Protein AF-A0A971E6X2-F1 (afdb_monomer_lite)

Foldseek 3Di:
DPPDDDDDPDDDPVRVVVLVPDPDPVSVVVVVVVVVVVCCVPPNPDDDDDDDDPPDLADDAQDPPDPSGNVD

Structure (mmCIF, N/CA/C/O backbone):
data_AF-A0A971E6X2-F1
#
_entry.id   AF-A0A971E6X2-F1
#
loop_
_atom_site.group_PDB
_atom_site.id
_atom_site.type_symbol
_atom_site.label_atom_id
_atom_site.label_alt_id
_atom_site.label_comp_id
_atom_site.label_asym_id
_atom_site.label_entity_id
_atom_site.label_seq_id
_atom_site.pdbx_PDB_ins_code
_atom_site.Cartn_x
_atom_site.Cartn_y
_atom_site.Cartn_z
_atom_site.occupancy
_atom_site.B_iso_or_equiv
_atom_site.auth_seq_id
_atom_site.auth_comp_id
_atom_site.auth_asym_id
_atom_site.auth_atom_id
_atom_site.pdbx_PDB_model_num
ATOM 1 N N . MET A 1 1 ? -10.388 4.830 21.963 1.00 47.25 1 MET A N 1
ATOM 2 C CA . MET A 1 1 ? -11.756 4.774 21.382 1.00 47.25 1 MET A CA 1
ATOM 3 C C . MET A 1 1 ? -12.340 3.367 21.518 1.00 47.25 1 MET A C 1
ATOM 5 O O . MET A 1 1 ? -11.594 2.407 21.396 1.00 47.25 1 MET A O 1
ATOM 9 N N . ASN A 1 2 ? -13.644 3.219 21.789 1.00 40.06 2 ASN A N 1
ATOM 10 C CA . ASN A 1 2 ? -14.321 1.910 21.801 1.00 40.06 2 ASN A CA 1
ATOM 11 C C . ASN A 1 2 ? -14.754 1.545 20.370 1.00 40.06 2 ASN A C 1
ATOM 13 O O . ASN A 1 2 ? -15.749 2.068 19.886 1.00 40.06 2 ASN A O 1
ATOM 17 N N . LEU A 1 3 ? -14.020 0.649 19.706 1.00 52.75 3 LEU A N 1
ATOM 18 C CA . LEU A 1 3 ? -14.273 0.188 18.327 1.00 52.75 3 LEU A CA 1
ATOM 19 C C . LEU A 1 3 ? -15.339 -0.930 18.233 1.00 52.75 3 LEU A C 1
ATOM 21 O O . LEU A 1 3 ? -15.312 -1.758 17.321 1.00 52.75 3 LEU A O 1
ATOM 25 N N . ASN A 1 4 ? -16.273 -0.994 19.186 1.00 48.31 4 ASN A N 1
ATOM 26 C CA . ASN A 1 4 ? -17.315 -2.019 19.204 1.00 48.31 4 ASN A CA 1
ATOM 27 C C . ASN A 1 4 ? -18.607 -1.524 18.535 1.00 48.31 4 ASN A C 1
ATOM 29 O O . ASN A 1 4 ? -19.212 -0.567 19.004 1.00 48.31 4 ASN A O 1
ATOM 33 N N . GLN A 1 5 ? -19.042 -2.315 17.542 1.00 51.81 5 GLN A N 1
ATOM 34 C CA . GLN A 1 5 ? -20.354 -2.381 16.868 1.00 51.81 5 GLN A CA 1
ATOM 35 C C . GLN A 1 5 ? -20.549 -1.513 15.613 1.00 51.81 5 GLN A C 1
ATOM 37 O O . GLN A 1 5 ? -20.468 -0.297 15.667 1.00 51.81 5 GLN A O 1
ATOM 42 N N . GLU A 1 6 ? -20.811 -2.212 14.493 1.00 56.22 6 GLU A N 1
ATOM 43 C CA . GLU A 1 6 ? -21.461 -1.780 13.235 1.00 56.22 6 GLU A CA 1
ATOM 44 C C . GLU A 1 6 ? -21.419 -0.276 12.912 1.00 56.22 6 GLU A C 1
ATOM 46 O O . GLU A 1 6 ? -22.445 0.355 12.678 1.00 56.22 6 GLU A O 1
ATOM 51 N N . GLN A 1 7 ? -20.217 0.300 12.885 1.00 58.09 7 GLN A N 1
ATOM 52 C CA . GLN A 1 7 ? -20.019 1.689 12.486 1.00 58.09 7 GLN A CA 1
ATOM 53 C C . GLN A 1 7 ? -20.152 1.845 10.971 1.00 58.09 7 GLN A C 1
ATOM 55 O O . GLN A 1 7 ? -19.652 1.020 10.198 1.00 58.09 7 GLN A O 1
ATOM 60 N N . ASP A 1 8 ? -20.845 2.918 10.595 1.00 54.88 8 ASP A N 1
ATOM 61 C CA . ASP A 1 8 ? -21.005 3.443 9.244 1.00 5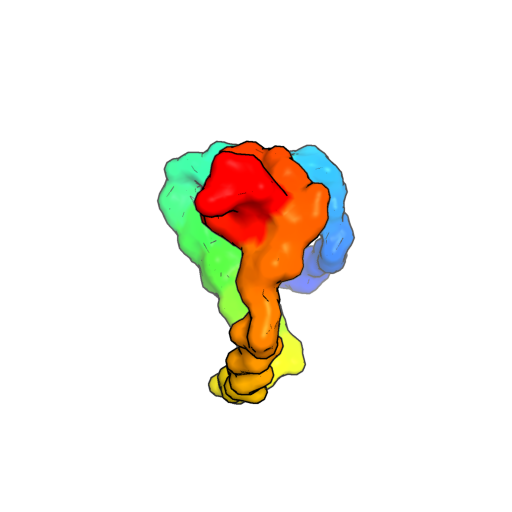4.88 8 ASP A CA 1
ATOM 62 C C . ASP A 1 8 ? -19.670 3.362 8.481 1.00 54.88 8 ASP A C 1
ATOM 64 O O . ASP A 1 8 ? -18.628 3.781 8.982 1.00 54.88 8 ASP A O 1
ATOM 68 N N . THR A 1 9 ? -19.660 2.772 7.283 1.00 62.72 9 THR A N 1
ATOM 69 C CA . THR A 1 9 ? -18.423 2.504 6.514 1.00 62.72 9 THR A CA 1
ATOM 70 C C . THR A 1 9 ? -17.790 3.763 5.919 1.00 62.72 9 THR A C 1
ATOM 72 O O . THR A 1 9 ? -16.905 3.669 5.070 1.00 62.72 9 THR A O 1
ATOM 75 N N . ASN A 1 10 ? -18.278 4.936 6.305 1.00 83.50 10 ASN A N 1
ATOM 76 C CA . ASN A 1 10 ? -17.966 6.197 5.670 1.00 83.50 10 ASN A CA 1
ATOM 77 C C . ASN A 1 10 ? -17.202 7.082 6.656 1.00 83.50 10 ASN A C 1
ATOM 79 O O . ASN A 1 10 ? -17.799 7.875 7.376 1.00 83.50 10 ASN A O 1
ATOM 83 N N . LEU A 1 11 ? -15.881 6.895 6.696 1.00 89.88 11 LEU A N 1
ATOM 84 C CA . LEU A 1 11 ? -14.983 7.775 7.439 1.00 89.88 11 LEU A CA 1
ATOM 85 C C . LEU A 1 11 ? -14.882 9.114 6.711 1.00 89.88 11 LEU A C 1
ATOM 87 O O . LEU A 1 11 ? -14.625 9.144 5.500 1.00 89.88 11 LEU A O 1
ATOM 91 N N . ASP A 1 12 ? -15.047 10.212 7.438 1.00 93.50 12 ASP A N 1
ATOM 92 C CA . ASP A 1 12 ? -14.761 11.529 6.889 1.00 93.50 12 ASP A CA 1
ATOM 93 C C . ASP A 1 12 ? -13.245 11.810 6.838 1.00 93.50 12 ASP A C 1
ATOM 95 O O . ASP A 1 12 ? -12.405 11.045 7.319 1.00 93.50 12 ASP A O 1
ATOM 99 N N . VAL A 1 13 ? -12.862 12.920 6.200 1.00 95.38 13 VAL A N 1
ATOM 100 C CA . VAL A 1 13 ? -11.443 13.280 6.046 1.00 95.38 13 VAL A CA 1
ATOM 101 C C . VAL A 1 13 ? -10.769 13.521 7.398 1.00 95.38 13 VAL A C 1
ATOM 103 O O . VAL A 1 13 ? -9.605 13.164 7.556 1.00 95.38 13 VAL A O 1
ATOM 106 N N . ALA A 1 14 ? -11.468 14.118 8.364 1.00 95.38 14 ALA A N 1
ATOM 107 C CA . ALA A 1 14 ? -10.897 14.418 9.672 1.00 95.38 14 ALA A CA 1
ATOM 108 C C . ALA A 1 14 ? -10.653 13.132 10.474 1.00 95.38 14 ALA A C 1
ATOM 110 O O . ALA A 1 14 ? -9.603 12.988 11.097 1.00 95.38 14 ALA A O 1
ATOM 111 N N . GLU A 1 15 ? -11.572 12.172 10.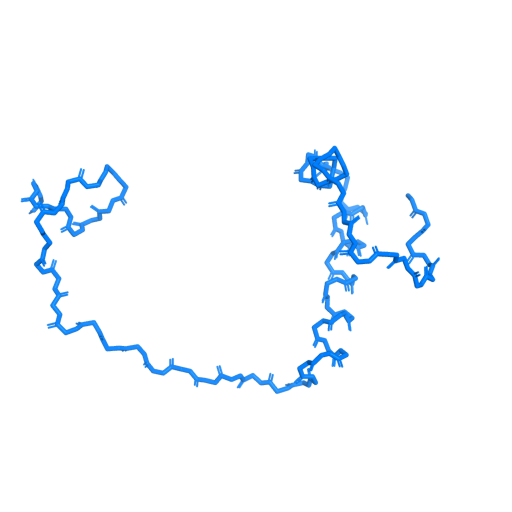397 1.00 93.44 15 GLU A N 1
ATOM 112 C CA . GLU A 1 15 ? -11.424 10.847 10.994 1.00 93.44 15 GLU A CA 1
ATOM 113 C C . GLU A 1 15 ? -10.266 10.075 10.355 1.00 93.44 15 GLU A C 1
ATOM 115 O O . GLU A 1 15 ? -9.432 9.518 11.069 1.00 93.44 15 GLU A O 1
ATOM 120 N N . ILE A 1 16 ? -10.150 10.091 9.021 1.00 94.00 16 ILE A N 1
ATOM 121 C CA . ILE A 1 16 ? -9.024 9.460 8.315 1.00 94.00 16 ILE A CA 1
ATOM 122 C C . ILE A 1 16 ? -7.696 10.080 8.757 1.00 94.00 16 ILE A C 1
ATOM 124 O O . ILE A 1 16 ? -6.758 9.348 9.071 1.00 94.00 16 ILE A O 1
ATOM 128 N N . VAL A 1 17 ? -7.607 11.412 8.797 1.00 96.06 17 VAL A N 1
ATOM 129 C CA . VAL A 1 17 ? -6.394 12.115 9.242 1.00 96.06 17 VAL A CA 1
ATOM 130 C C . VAL A 1 17 ? -6.056 11.732 10.680 1.00 96.06 17 VAL A C 1
ATOM 132 O O . VAL A 1 17 ? -4.926 11.332 10.944 1.00 96.06 17 VAL A O 1
ATOM 135 N N . SER A 1 18 ? -7.039 11.740 11.582 1.00 94.06 18 SER A N 1
ATOM 136 C CA . SER A 1 18 ? -6.838 11.345 12.979 1.00 94.06 18 SER A CA 1
ATOM 137 C C . SER A 1 18 ? -6.303 9.917 13.116 1.00 94.06 18 SER A C 1
ATOM 139 O O . SER A 1 18 ? -5.452 9.669 13.967 1.00 94.06 18 SER A O 1
ATOM 141 N N . LEU A 1 19 ? -6.789 8.976 12.303 1.00 94.00 19 LEU A N 1
ATOM 142 C CA . LEU A 1 19 ? -6.306 7.593 12.312 1.00 94.00 19 LEU A CA 1
ATOM 143 C C . LEU A 1 19 ? -4.874 7.480 11.770 1.00 94.00 19 LEU A C 1
ATOM 145 O O . LEU A 1 19 ? -4.094 6.681 12.284 1.00 94.00 19 LEU A O 1
ATOM 149 N N . LEU A 1 20 ? -4.521 8.264 10.747 1.00 95.00 20 LEU A N 1
ATOM 150 C CA . LEU A 1 20 ? -3.183 8.264 10.142 1.00 95.00 20 LEU A CA 1
ATOM 151 C C . LEU A 1 20 ? -2.124 8.948 11.017 1.00 95.00 20 LEU A C 1
ATOM 153 O O . LEU A 1 20 ? -0.950 8.595 10.931 1.00 95.00 20 LEU A O 1
ATOM 157 N N . GLU A 1 21 ? -2.524 9.921 11.833 1.00 96.12 21 GLU A N 1
ATOM 158 C CA . GLU A 1 21 ? -1.632 10.664 12.730 1.00 96.12 21 GLU A CA 1
ATOM 159 C C . GLU A 1 21 ? -1.434 9.983 14.094 1.00 96.12 21 GLU A C 1
ATOM 161 O O . GLU A 1 21 ? -0.547 10.382 14.857 1.00 96.12 21 GLU A O 1
ATOM 166 N N . SER A 1 22 ? -2.224 8.950 14.416 1.00 93.62 22 SER A N 1
ATOM 167 C CA . SER A 1 22 ? -2.102 8.257 15.700 1.00 93.62 22 SER A CA 1
ATOM 168 C C . SER A 1 22 ? -0.717 7.620 15.854 1.00 93.62 22 SER A C 1
ATOM 170 O O . SER A 1 22 ? -0.257 6.830 15.029 1.00 93.62 22 SER A O 1
ATOM 172 N N . SER A 1 23 ? -0.044 7.986 16.944 1.00 93.75 23 SER A N 1
ATOM 173 C CA . SER A 1 23 ? 1.240 7.415 17.374 1.00 93.75 23 SER A CA 1
ATOM 174 C C . SER A 1 23 ? 1.081 6.479 18.579 1.00 93.75 23 SER A C 1
ATOM 176 O O . SER A 1 23 ? 2.077 5.983 19.104 1.00 93.75 23 SER A O 1
ATOM 178 N N . ASP A 1 24 ? -0.154 6.261 19.042 1.00 96.00 24 ASP A N 1
ATOM 179 C CA . ASP A 1 24 ? -0.464 5.329 20.124 1.00 96.00 24 ASP A CA 1
ATOM 180 C C . ASP A 1 24 ? -0.474 3.899 19.571 1.00 96.00 24 ASP A C 1
ATOM 182 O O . ASP A 1 24 ? -1.317 3.525 18.754 1.00 96.00 24 ASP A O 1
ATOM 186 N N . GLU A 1 25 ? 0.470 3.081 20.032 1.00 95.31 25 GLU A N 1
ATOM 187 C CA . GLU A 1 25 ? 0.618 1.692 19.597 1.00 95.31 25 GLU A CA 1
ATOM 188 C C . GLU A 1 25 ? -0.657 0.865 19.826 1.00 95.31 25 GL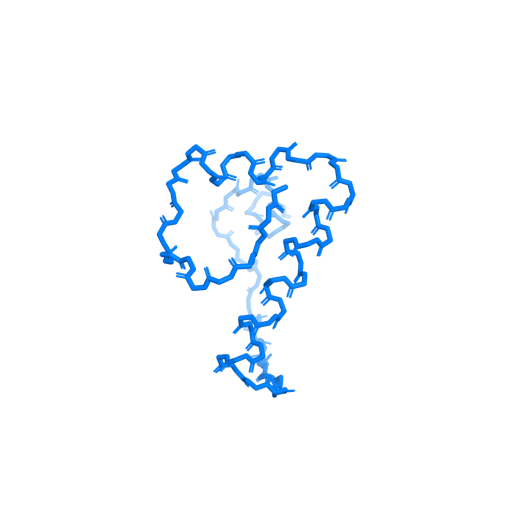U A C 1
ATOM 190 O O . GLU A 1 25 ? -0.997 0.013 19.003 1.00 95.31 25 GLU A O 1
ATOM 195 N N . SER A 1 26 ? -1.404 1.147 20.897 1.00 95.44 26 SER A N 1
ATOM 196 C CA . SER A 1 26 ? -2.649 0.441 21.201 1.00 95.44 26 SER A CA 1
ATOM 197 C C . SER A 1 26 ? -3.771 0.786 20.218 1.00 95.44 26 SER A C 1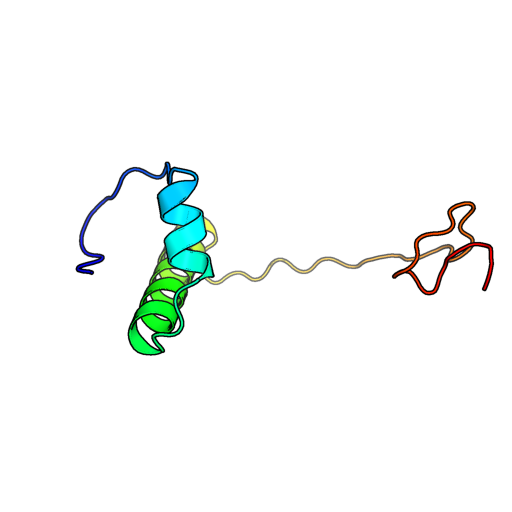
ATOM 199 O O . SER A 1 26 ? -4.547 -0.091 19.831 1.00 95.44 26 SER A O 1
ATOM 201 N N . GLU A 1 27 ? -3.830 2.037 19.754 1.00 92.88 27 GLU A N 1
ATOM 202 C CA . GLU A 1 27 ? -4.789 2.474 18.737 1.00 92.88 27 GLU A CA 1
ATOM 203 C C . GLU A 1 27 ? -4.426 1.929 17.355 1.00 92.88 27 GLU A C 1
ATOM 205 O O . GLU A 1 27 ? -5.302 1.438 16.637 1.00 92.88 27 GLU A O 1
ATOM 210 N N . VAL A 1 28 ? -3.136 1.943 17.005 1.00 95.25 28 VAL A N 1
ATOM 211 C CA . VAL A 1 28 ? -2.632 1.359 15.754 1.00 95.25 28 VAL A CA 1
ATOM 212 C C . VAL A 1 28 ? -2.934 -0.138 15.698 1.00 95.25 28 VAL A C 1
ATOM 214 O O . VAL A 1 28 ? -3.375 -0.643 14.662 1.00 95.25 28 VAL A O 1
ATOM 217 N N . GLU A 1 29 ? -2.743 -0.859 16.802 1.00 96.38 29 GLU A N 1
ATOM 218 C CA . GLU A 1 29 ? -3.039 -2.288 16.851 1.00 96.38 29 GLU A CA 1
ATOM 219 C C . GLU A 1 29 ? -4.544 -2.565 16.770 1.00 96.38 29 GLU A C 1
ATOM 221 O O . GLU A 1 29 ? -4.976 -3.462 16.044 1.00 96.38 29 GLU A O 1
ATOM 226 N N . ALA A 1 30 ? -5.373 -1.742 17.417 1.00 93.81 30 ALA A N 1
ATOM 227 C CA . ALA A 1 30 ? -6.822 -1.845 17.285 1.00 93.81 30 ALA A CA 1
ATOM 228 C C . ALA A 1 30 ? -7.295 -1.588 15.839 1.00 93.81 30 ALA A C 1
ATOM 230 O O . ALA A 1 30 ? -8.180 -2.293 15.343 1.00 93.81 30 ALA A O 1
ATOM 231 N N . LEU A 1 31 ? -6.676 -0.632 15.136 1.00 94.69 31 LEU A N 1
ATOM 232 C CA . LEU A 1 31 ? -6.942 -0.358 13.723 1.00 94.69 31 LEU A CA 1
ATOM 233 C C . LEU A 1 31 ? -6.566 -1.556 12.835 1.00 94.69 31 LEU A C 1
ATOM 235 O O . LEU A 1 31 ? -7.353 -1.951 11.971 1.00 94.69 31 LEU A O 1
ATOM 239 N N . ARG A 1 32 ? -5.402 -2.177 13.071 1.00 96.12 32 ARG A N 1
ATOM 240 C CA . ARG A 1 32 ? -4.969 -3.390 12.352 1.00 96.12 32 ARG A CA 1
ATOM 241 C C . ARG A 1 32 ? -5.906 -4.566 12.595 1.00 96.12 32 ARG A C 1
ATOM 243 O O . ARG A 1 32 ? -6.361 -5.177 11.630 1.00 96.12 32 ARG A O 1
ATOM 250 N N . ALA A 1 33 ? -6.250 -4.840 13.853 1.00 96.50 33 ALA A N 1
ATOM 251 C CA . ALA A 1 33 ? -7.177 -5.909 14.213 1.00 96.50 33 ALA A CA 1
ATOM 252 C C . ALA A 1 33 ? -8.549 -5.699 13.554 1.00 96.50 33 ALA A C 1
ATOM 254 O O . ALA A 1 33 ? -9.167 -6.641 13.051 1.00 96.50 33 ALA A O 1
ATOM 255 N N . ARG A 1 34 ? -9.022 -4.448 13.488 1.00 93.69 34 ARG A N 1
ATOM 256 C CA . ARG A 1 34 ? -10.266 -4.119 12.790 1.00 93.69 34 ARG A CA 1
ATOM 257 C C . ARG A 1 34 ? -10.160 -4.359 11.283 1.00 93.69 34 ARG A C 1
ATOM 259 O O . ARG A 1 34 ? -11.080 -4.939 10.702 1.00 93.69 34 ARG A O 1
ATOM 266 N N . ALA A 1 35 ? -9.058 -3.951 10.655 1.00 94.69 35 ALA A N 1
ATOM 267 C CA . ALA A 1 35 ? -8.815 -4.194 9.235 1.00 94.69 35 ALA A CA 1
ATOM 268 C C . ALA A 1 35 ? -8.760 -5.699 8.916 1.00 94.69 35 ALA A C 1
ATOM 270 O O . ALA A 1 35 ? -9.369 -6.139 7.939 1.00 94.69 35 ALA A O 1
ATOM 271 N N . GLU A 1 36 ? -8.112 -6.500 9.766 1.00 96.31 36 GLU A N 1
ATOM 272 C CA . GLU A 1 36 ? -8.078 -7.959 9.641 1.00 96.31 36 GLU A CA 1
ATOM 273 C C . GLU A 1 36 ? -9.485 -8.567 9.718 1.00 96.31 36 GLU A C 1
ATOM 275 O O . GLU A 1 36 ? -9.860 -9.353 8.849 1.00 96.31 36 GLU A O 1
ATOM 280 N N . GLN A 1 37 ? -10.306 -8.163 10.692 1.00 95.75 37 GLN A N 1
ATOM 281 C CA . GLN A 1 37 ? -11.691 -8.638 10.807 1.00 95.75 37 GLN A CA 1
ATOM 282 C C . GLN A 1 37 ? -12.514 -8.352 9.545 1.00 95.75 37 GLN A C 1
ATOM 284 O O . GLN A 1 37 ? -13.265 -9.215 9.085 1.00 95.75 37 GLN A O 1
ATOM 289 N N . VAL A 1 38 ? -12.385 -7.148 8.977 1.00 93.44 38 VAL A N 1
ATOM 290 C CA . VAL A 1 38 ? -13.088 -6.765 7.742 1.00 93.44 38 VAL A CA 1
ATOM 291 C C . VAL A 1 38 ? -12.566 -7.568 6.550 1.00 93.44 38 VAL A C 1
ATOM 293 O O . VAL A 1 38 ? -13.368 -8.068 5.758 1.00 93.44 38 VAL A O 1
ATOM 296 N N . CYS A 1 39 ? -11.246 -7.744 6.445 1.00 95.25 39 CYS A N 1
ATOM 297 C CA . CYS A 1 39 ? -10.615 -8.562 5.413 1.00 95.25 39 CYS A CA 1
ATOM 298 C C . CYS A 1 39 ? -11.123 -10.010 5.469 1.00 95.25 39 CYS A C 1
ATOM 300 O O . CYS A 1 39 ? -11.659 -10.503 4.479 1.00 95.25 39 CYS A O 1
ATOM 302 N N . LEU A 1 40 ? -11.077 -10.649 6.642 1.00 96.44 40 LEU A N 1
ATOM 303 C CA . LEU A 1 40 ? -11.550 -12.020 6.855 1.00 96.44 40 LEU A CA 1
ATOM 304 C C . LEU A 1 40 ? -13.050 -12.174 6.583 1.00 96.44 40 LEU A C 1
ATOM 306 O O . LEU A 1 40 ? -13.470 -13.174 6.004 1.00 96.44 40 LEU A O 1
ATOM 310 N N . LYS A 1 41 ? -13.869 -11.184 6.965 1.00 95.56 41 LYS A N 1
ATOM 311 C CA . LYS A 1 41 ? -15.311 -11.177 6.670 1.00 95.56 41 LYS A CA 1
ATOM 312 C C . LYS A 1 41 ? -15.594 -11.097 5.166 1.00 95.56 41 LYS A C 1
ATOM 314 O O . LYS A 1 41 ? -16.590 -11.653 4.713 1.00 95.56 41 LYS A O 1
ATOM 319 N N . THR A 1 42 ? -14.751 -10.393 4.414 1.00 93.81 42 THR A N 1
ATOM 320 C CA . THR A 1 42 ? -14.982 -10.084 2.993 1.00 93.81 42 THR A CA 1
ATOM 321 C C . THR A 1 42 ? -14.368 -11.128 2.065 1.00 93.81 42 THR A C 1
ATOM 323 O O . THR A 1 42 ? -15.006 -11.559 1.109 1.00 93.81 42 THR A O 1
ATOM 326 N N . PHE A 1 43 ? -13.132 -11.537 2.342 1.00 94.88 43 PHE A N 1
ATOM 327 C CA . PHE A 1 43 ? -12.318 -12.389 1.475 1.00 94.88 43 PHE A CA 1
ATOM 328 C C . PHE A 1 43 ? -12.100 -13.796 2.041 1.00 94.88 43 PHE A C 1
ATOM 330 O O . PHE A 1 43 ? -11.526 -14.642 1.360 1.00 94.88 43 PHE A O 1
ATOM 337 N N . GLY A 1 44 ? -12.557 -14.069 3.267 1.00 95.50 44 GLY A N 1
ATOM 338 C CA . GLY A 1 44 ? -12.244 -15.313 3.959 1.00 95.50 44 GLY A CA 1
ATOM 339 C C . GLY A 1 44 ? -10.760 -15.395 4.317 1.00 95.50 44 GLY A C 1
ATOM 340 O O . GLY A 1 44 ? -10.100 -14.383 4.537 1.00 95.50 44 GLY A O 1
ATOM 341 N N . ARG A 1 45 ? -10.229 -16.619 4.388 1.00 96.19 45 ARG A N 1
ATOM 342 C CA . ARG A 1 45 ? -8.799 -16.878 4.643 1.00 96.19 45 ARG A CA 1
ATOM 343 C C . ARG A 1 45 ? -7.990 -17.089 3.360 1.00 96.19 45 ARG A C 1
ATOM 345 O O . ARG A 1 45 ? -6.826 -17.476 3.434 1.00 96.19 45 ARG A O 1
ATOM 352 N N . ASP A 1 46 ? -8.605 -16.867 2.205 1.00 94.75 46 ASP A N 1
ATOM 353 C CA . ASP A 1 46 ? -7.980 -17.132 0.918 1.00 94.75 46 ASP A CA 1
ATOM 354 C C . ASP A 1 46 ? -7.032 -15.997 0.522 1.00 94.75 46 ASP A C 1
ATOM 356 O O . ASP A 1 46 ? -7.333 -14.812 0.673 1.00 94.75 46 ASP A O 1
ATOM 360 N N . VAL A 1 47 ? -5.878 -16.370 -0.032 1.00 95.81 47 VAL A N 1
ATOM 361 C CA . VAL A 1 47 ? -4.897 -15.431 -0.583 1.00 95.81 47 VAL A CA 1
ATOM 362 C C . VAL A 1 47 ? -4.874 -15.584 -2.100 1.00 95.81 47 VAL A C 1
ATOM 364 O O . VAL A 1 47 ? -4.458 -16.611 -2.636 1.00 95.81 47 VAL A O 1
ATOM 367 N N . TYR A 1 48 ? -5.315 -14.545 -2.806 1.00 95.56 48 TYR A N 1
ATOM 368 C CA . TYR A 1 48 ? -5.386 -14.539 -4.267 1.00 95.56 48 TYR A CA 1
ATOM 369 C C . TYR A 1 48 ? -4.005 -14.284 -4.885 1.00 95.56 48 TYR A C 1
ATOM 371 O O . TYR A 1 48 ? -3.498 -13.162 -4.858 1.00 95.56 48 TYR A O 1
ATOM 379 N N . LEU A 1 49 ? -3.407 -15.315 -5.483 1.00 97.00 49 LEU A N 1
ATOM 380 C CA . LEU A 1 49 ? -2.118 -15.209 -6.171 1.00 97.00 49 LEU A CA 1
ATOM 381 C C . LEU A 1 49 ? -2.260 -14.509 -7.530 1.00 97.00 49 LEU A C 1
ATOM 383 O O . LEU A 1 49 ? -3.170 -14.805 -8.305 1.00 97.00 49 LEU A O 1
ATOM 387 N N . ARG A 1 50 ? -1.332 -13.595 -7.840 1.00 97.75 50 ARG A N 1
ATOM 388 C CA . ARG A 1 50 ? -1.270 -12.870 -9.120 1.00 97.75 50 ARG A CA 1
ATOM 389 C C . ARG A 1 50 ? 0.160 -12.887 -9.655 1.00 97.75 50 ARG A C 1
ATOM 391 O O . ARG A 1 50 ? 1.060 -12.370 -9.002 1.00 97.75 50 ARG A O 1
ATOM 398 N N . ALA A 1 51 ? 0.363 -13.464 -10.839 1.00 97.31 51 ALA A N 1
ATOM 399 C CA . ALA A 1 51 ? 1.637 -13.380 -11.546 1.00 97.31 51 ALA A CA 1
ATOM 400 C C . ALA A 1 51 ? 1.708 -12.0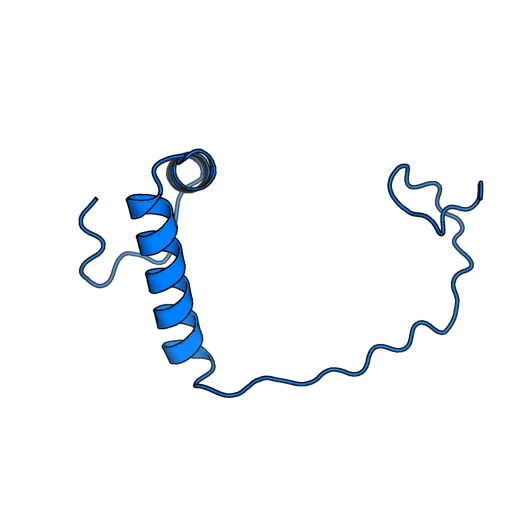48 -12.305 1.00 97.31 51 ALA A C 1
ATOM 402 O O . ALA A 1 51 ? 0.865 -11.776 -13.160 1.00 97.31 51 ALA A O 1
ATOM 403 N N . ILE A 1 52 ? 2.699 -11.220 -11.981 1.00 97.88 52 ILE A N 1
ATOM 404 C CA . ILE A 1 52 ? 2.976 -9.979 -12.707 1.00 97.88 52 ILE A CA 1
ATOM 405 C C . ILE A 1 52 ? 4.000 -10.251 -13.815 1.00 97.88 52 ILE A C 1
ATOM 407 O O . ILE A 1 52 ? 4.968 -10.977 -13.601 1.00 97.88 52 ILE A O 1
ATOM 411 N N . ILE A 1 53 ? 3.776 -9.691 -15.007 1.00 97.62 53 ILE A N 1
ATOM 412 C CA . ILE A 1 53 ? 4.716 -9.767 -16.133 1.00 97.62 53 ILE A CA 1
ATOM 413 C C . ILE A 1 53 ? 5.166 -8.347 -16.475 1.00 97.62 53 ILE A C 1
ATOM 415 O O . ILE A 1 53 ? 4.432 -7.577 -17.094 1.00 97.62 53 ILE A O 1
ATOM 419 N N . GLU A 1 54 ? 6.395 -8.019 -16.094 1.00 97.56 54 GLU A N 1
ATOM 420 C CA . GLU A 1 54 ? 7.059 -6.752 -16.406 1.00 97.56 54 GLU A CA 1
ATOM 421 C C . GLU A 1 54 ? 7.904 -6.925 -17.674 1.00 97.56 54 GLU A C 1
ATOM 423 O O . GLU A 1 54 ? 9.111 -7.142 -17.632 1.00 97.56 54 GLU A O 1
ATOM 428 N N . PHE A 1 55 ? 7.248 -6.908 -18.835 1.00 98.06 55 PHE A N 1
ATOM 429 C CA . PHE A 1 55 ? 7.887 -7.268 -20.109 1.00 98.06 55 PHE A CA 1
ATOM 430 C C . PHE A 1 55 ? 8.811 -6.183 -20.688 1.00 98.06 55 PHE A C 1
ATOM 432 O O . PHE A 1 55 ? 9.590 -6.458 -21.598 1.00 98.06 55 PHE A O 1
ATOM 439 N N . SER A 1 56 ? 8.694 -4.941 -20.217 1.00 97.38 56 SER A N 1
ATOM 440 C CA . SER A 1 56 ? 9.509 -3.809 -20.652 1.00 97.38 56 SER A CA 1
ATOM 441 C C . SER A 1 56 ? 9.734 -2.869 -19.485 1.00 97.38 56 SER A C 1
ATOM 443 O O . SER A 1 56 ? 8.7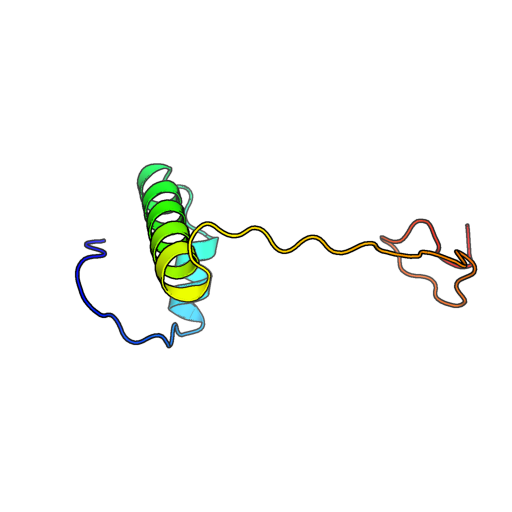97 -2.519 -18.770 1.00 97.38 56 SER A O 1
ATOM 445 N N . ASN A 1 57 ? 10.968 -2.400 -19.357 1.00 97.00 57 ASN A N 1
ATOM 446 C CA . ASN A 1 57 ? 11.357 -1.374 -18.403 1.00 97.00 57 ASN A CA 1
ATOM 447 C C . ASN A 1 57 ? 11.656 -0.018 -19.076 1.00 97.00 57 ASN A C 1
ATOM 449 O O . ASN A 1 57 ? 11.947 0.953 -18.384 1.00 97.00 57 ASN A O 1
ATOM 453 N N . CYS A 1 58 ? 11.540 0.078 -20.407 1.00 97.75 58 CYS A N 1
ATOM 454 C CA . CYS A 1 58 ? 11.668 1.335 -21.141 1.00 97.75 58 CYS A CA 1
ATOM 455 C C . CYS A 1 58 ? 10.511 2.281 -20.792 1.00 97.75 58 CYS A C 1
ATOM 457 O O . CYS A 1 58 ? 9.358 2.009 -21.140 1.00 97.75 58 CYS A O 1
ATOM 459 N N . CYS A 1 59 ? 10.807 3.420 -20.163 1.00 97.94 59 CYS A N 1
ATOM 460 C CA . CYS A 1 59 ? 9.811 4.436 -19.839 1.00 97.94 59 CYS A CA 1
ATOM 461 C C . CYS A 1 59 ? 10.170 5.788 -20.460 1.00 97.94 59 CYS A C 1
ATOM 463 O O . CYS A 1 59 ? 11.304 6.244 -20.392 1.00 97.94 59 CYS A O 1
ATOM 465 N N . ARG A 1 60 ? 9.175 6.477 -21.029 1.00 98.19 60 ARG A N 1
ATOM 466 C CA . ARG A 1 60 ? 9.328 7.848 -21.557 1.00 98.19 60 ARG A CA 1
ATOM 467 C C . ARG A 1 60 ? 9.190 8.942 -20.493 1.00 98.19 60 ARG A C 1
ATOM 469 O O . ARG A 1 60 ? 9.402 10.114 -20.802 1.00 98.19 60 ARG A O 1
ATOM 476 N N . GLN A 1 61 ? 8.729 8.576 -19.297 1.00 98.38 61 GLN A N 1
ATOM 477 C CA . GLN A 1 61 ? 8.476 9.505 -18.197 1.00 98.38 61 GLN A CA 1
ATOM 478 C C . GLN A 1 61 ? 9.726 9.717 -17.359 1.00 98.38 61 GLN A C 1
ATOM 480 O O . GLN A 1 61 ? 10.644 8.903 -17.395 1.00 98.38 61 GLN A O 1
ATOM 485 N N . ASP A 1 62 ? 9.728 10.799 -16.582 1.00 98.44 62 ASP A N 1
ATOM 486 C CA . ASP A 1 62 ? 10.867 11.190 -15.757 1.00 98.44 62 ASP A CA 1
ATOM 487 C C . ASP A 1 62 ? 10.526 11.299 -14.262 1.00 98.44 62 ASP A C 1
ATOM 489 O O . ASP A 1 62 ? 10.816 12.290 -13.596 1.00 98.44 62 ASP A O 1
ATOM 493 N N . CYS A 1 63 ? 9.829 10.288 -13.737 1.00 98.25 63 CYS A N 1
ATOM 494 C CA . CYS A 1 63 ? 9.367 10.281 -12.351 1.00 98.25 63 CYS A CA 1
ATOM 495 C C . CYS A 1 63 ? 10.553 10.275 -11.372 1.00 98.25 63 CYS A C 1
ATOM 497 O O . CYS A 1 63 ? 11.388 9.375 -11.416 1.00 98.25 63 CYS A O 1
ATOM 499 N N . LEU A 1 64 ? 10.581 11.230 -10.435 1.00 98.00 64 LEU A N 1
ATOM 500 C CA . LEU A 1 64 ? 11.715 11.441 -9.519 1.00 98.00 64 LEU A CA 1
ATOM 501 C C . LEU A 1 64 ? 11.967 10.284 -8.540 1.00 98.00 64 LEU A C 1
ATOM 503 O O . LEU A 1 64 ? 13.072 10.150 -8.029 1.00 98.00 64 LEU A O 1
ATOM 507 N N . TYR A 1 65 ? 10.957 9.451 -8.295 1.00 97.44 65 TYR A N 1
ATOM 508 C CA . TYR A 1 65 ? 11.035 8.278 -7.422 1.00 97.44 65 TYR A CA 1
ATOM 509 C C . TYR A 1 65 ? 11.231 6.962 -8.191 1.00 97.44 65 TYR A C 1
ATOM 511 O O . TYR A 1 65 ? 11.437 5.921 -7.573 1.00 97.44 65 TYR A O 1
ATOM 519 N N . CYS A 1 66 ? 11.104 6.966 -9.524 1.00 98.31 66 CYS A N 1
ATOM 520 C CA . CYS A 1 66 ? 11.086 5.735 -10.311 1.00 98.31 66 CYS A CA 1
ATOM 521 C C . CYS A 1 66 ? 12.459 5.456 -10.921 1.00 98.31 66 CYS A C 1
ATOM 523 O O . CYS A 1 66 ? 12.972 6.260 -11.697 1.00 98.31 66 CYS A O 1
ATOM 525 N N . GLY A 1 67 ? 13.010 4.273 -10.639 1.00 97.50 67 GLY A N 1
ATOM 526 C CA . GLY A 1 67 ? 14.278 3.828 -11.221 1.00 97.50 67 GLY A CA 1
ATOM 527 C C . GLY A 1 67 ? 14.237 3.637 -12.741 1.00 97.50 67 GLY A C 1
ATOM 528 O O . GLY A 1 67 ? 15.277 3.738 -13.377 1.00 97.50 67 GLY A O 1
ATOM 529 N N . LEU A 1 68 ? 13.048 3.429 -13.319 1.00 97.94 68 LEU A N 1
ATOM 530 C CA . LEU A 1 68 ? 12.838 3.224 -14.758 1.00 97.94 68 LEU A CA 1
ATOM 531 C C . LEU A 1 68 ? 12.684 4.528 -15.551 1.00 97.94 68 LEU A C 1
ATOM 533 O O . LEU A 1 68 ? 12.329 4.492 -16.726 1.00 97.94 68 LEU A O 1
ATOM 537 N N . ARG A 1 69 ? 12.852 5.688 -14.904 1.00 98.31 69 ARG A N 1
ATOM 538 C CA . ARG A 1 69 ? 12.724 6.998 -15.551 1.00 98.31 69 ARG A CA 1
ATOM 539 C C . ARG A 1 69 ? 13.657 7.110 -16.758 1.00 98.31 69 ARG A C 1
ATOM 541 O O . ARG A 1 69 ? 14.766 6.601 -16.726 1.00 98.31 69 ARG A O 1
ATOM 548 N N . ARG A 1 70 ? 13.243 7.856 -17.784 1.00 97.75 70 ARG A N 1
ATOM 549 C CA . ARG A 1 70 ? 13.991 8.007 -19.046 1.00 97.75 70 ARG A CA 1
ATOM 550 C C . ARG A 1 70 ? 15.414 8.551 -18.890 1.00 97.75 70 ARG A C 1
ATOM 552 O O . ARG A 1 70 ? 16.205 8.439 -19.817 1.00 97.75 70 ARG A O 1
ATOM 559 N N . SER A 1 71 ? 15.675 9.276 -17.802 1.00 97.12 71 SER A N 1
ATOM 560 C CA . SER A 1 71 ? 16.965 9.914 -17.534 1.00 97.12 71 SER A CA 1
ATOM 561 C C . SER A 1 71 ? 17.934 9.023 -16.750 1.00 97.12 71 SER A C 1
ATOM 563 O O . SER A 1 71 ? 19.016 9.500 -16.415 1.00 97.12 71 SER A O 1
ATOM 565 N N . ASN A 1 72 ? 17.555 7.768 -16.484 1.00 90.75 72 ASN A N 1
ATOM 566 C CA . ASN A 1 72 ? 18.417 6.693 -15.993 1.00 90.75 72 ASN A CA 1
ATOM 567 C C . ASN A 1 72 ? 18.650 5.668 -17.108 1.00 90.75 72 ASN A C 1
ATOM 569 O O . ASN A 1 72 ? 19.760 5.097 -17.133 1.00 90.75 72 ASN A O 1
#

Secondary structure (DSSP, 8-state):
----S---S---HHHHHHHHH---HHHHHHHHHHHHHHHHHHHTT--------------S---TT-TT-TT-

Sequence (72 aa):
MNLNQEQDTNLDVAEIVSLLESSDESEVEALRARAEQVCLKTFGRDVYLRAIIEFSNCCRQDCLYCGLRRSN

Radius of gyration: 19.31 Å; chains: 1; bounding box: 40×32×43 Å

pLDDT: mean 90.27, std 14.64, range [40.06, 98.44]